Protein AF-A0A355EVH0-F1 (afdb_monomer_lite)

Radius of gyration: 19.98 Å; chains: 1; bounding box: 28×56×34 Å

Sequence (140 aa):
MRADLLALTPEAVAALANLGLVKRALKELEQGKGPEISEDANGVVTGAFPDGVTARLPPGVALRDAPCTCGAATVCRHRVALALAYPAWAGTGGEGAAEAEPVADTGAWSPGEVDDETLRQRLGRRMFERAAALRRTGVT

Foldseek 3Di:
DDPVLLPCDLVNLCVQDPNVLSVVLVVCVVVVQAFWWAADPQRWIWGQGPVRKIWIDGPPDRLQRTDIPVPDNGRHSNSSNSSNCVNVCVVVVRDTDDDDDDDPPPDPDDPVVCDPVNVPVVDDPVVSVVVVVCVVVVDD

Structure (mmCIF, N/CA/C/O backbone):
data_AF-A0A355EVH0-F1
#
_entry.id   AF-A0A355EVH0-F1
#
loop_
_atom_site.group_PDB
_atom_site.id
_atom_site.type_symbol
_atom_site.label_atom_id
_atom_site.label_alt_id
_atom_site.label_comp_id
_atom_site.label_asym_id
_atom_site.label_entity_id
_atom_site.label_seq_id
_atom_site.pdbx_PDB_ins_code
_atom_site.Cartn_x
_atom_site.Cartn_y
_atom_site.Cartn_z
_atom_site.occupancy
_atom_site.B_iso_or_equiv
_atom_site.auth_seq_id
_atom_site.auth_comp_id
_atom_site.auth_asym_id
_atom_site.auth_atom_id
_atom_site.pdbx_PDB_model_num
ATOM 1 N N . MET A 1 1 ? 12.728 -8.444 -3.523 1.00 81.88 1 MET A N 1
ATOM 2 C CA . MET A 1 1 ? 12.581 -7.154 -2.824 1.00 81.88 1 MET A CA 1
ATOM 3 C C . MET A 1 1 ? 12.475 -6.022 -3.844 1.00 81.88 1 MET A C 1
ATOM 5 O O . MET A 1 1 ? 13.349 -5.877 -4.695 1.00 81.88 1 MET A O 1
ATOM 9 N N . ARG A 1 2 ? 11.391 -5.242 -3.787 1.00 87.69 2 ARG A N 1
ATOM 10 C CA . ARG A 1 2 ? 10.940 -4.284 -4.802 1.00 87.69 2 ARG A CA 1
ATOM 11 C C . ARG A 1 2 ? 11.190 -2.839 -4.401 1.00 87.69 2 ARG A C 1
ATOM 13 O O . ARG A 1 2 ? 10.447 -2.270 -3.606 1.00 87.69 2 ARG A O 1
ATOM 20 N N . ALA A 1 3 ? 12.197 -2.228 -5.018 1.00 86.25 3 ALA A N 1
ATOM 21 C CA . ALA A 1 3 ? 12.606 -0.853 -4.735 1.00 86.25 3 ALA A CA 1
ATOM 22 C C . ALA A 1 3 ? 11.484 0.181 -4.925 1.00 86.25 3 ALA A C 1
ATOM 24 O O . ALA A 1 3 ? 11.398 1.139 -4.165 1.00 86.25 3 ALA A O 1
ATOM 25 N N . ASP A 1 4 ? 10.604 -0.013 -5.906 1.00 88.38 4 ASP A N 1
ATOM 26 C CA . ASP A 1 4 ? 9.513 0.925 -6.160 1.00 88.38 4 ASP A CA 1
ATOM 27 C C . ASP A 1 4 ? 8.434 0.880 -5.067 1.00 88.38 4 ASP A C 1
ATOM 29 O O . ASP A 1 4 ? 7.926 1.928 -4.686 1.00 88.38 4 ASP A O 1
ATOM 33 N N . LEU A 1 5 ? 8.147 -0.297 -4.497 1.00 86.56 5 LEU A N 1
ATOM 34 C CA . LEU A 1 5 ? 7.238 -0.427 -3.354 1.00 86.56 5 LEU A CA 1
ATOM 35 C C . LEU A 1 5 ? 7.876 0.084 -2.058 1.00 86.56 5 LEU A C 1
ATOM 37 O O . LEU A 1 5 ? 7.182 0.661 -1.230 1.00 86.56 5 LEU A O 1
ATOM 41 N N . LEU A 1 6 ? 9.196 -0.063 -1.901 1.00 89.00 6 LEU A N 1
ATOM 42 C CA . LEU A 1 6 ? 9.935 0.544 -0.786 1.00 89.00 6 LEU A CA 1
ATOM 43 C C . LEU A 1 6 ? 9.910 2.078 -0.827 1.00 89.00 6 LEU A C 1
ATOM 45 O O . LEU A 1 6 ? 9.959 2.719 0.218 1.00 89.00 6 LEU A O 1
ATOM 49 N N . ALA A 1 7 ? 9.823 2.669 -2.020 1.00 86.31 7 ALA A N 1
ATOM 50 C CA . ALA A 1 7 ? 9.741 4.115 -2.203 1.00 86.31 7 ALA A CA 1
ATOM 51 C C . ALA A 1 7 ? 8.326 4.688 -1.977 1.00 86.31 7 ALA A C 1
ATOM 53 O O . ALA A 1 7 ? 8.162 5.910 -1.943 1.00 86.31 7 ALA A O 1
ATOM 54 N N . LEU A 1 8 ? 7.296 3.843 -1.832 1.00 84.81 8 LEU A N 1
ATOM 55 C CA . LEU A 1 8 ? 5.919 4.285 -1.607 1.00 84.81 8 LEU A CA 1
ATOM 56 C C . LEU A 1 8 ? 5.703 4.702 -0.148 1.00 84.81 8 LEU A C 1
ATOM 58 O O . LEU A 1 8 ? 5.238 3.925 0.684 1.00 84.81 8 LEU A O 1
ATOM 62 N N . THR A 1 9 ? 5.992 5.968 0.148 1.00 86.31 9 THR A N 1
ATOM 63 C CA . THR A 1 9 ? 5.648 6.576 1.440 1.00 86.31 9 THR A CA 1
ATOM 64 C C . THR A 1 9 ? 4.128 6.756 1.586 1.00 86.31 9 THR A C 1
ATOM 66 O O . THR A 1 9 ? 3.410 6.810 0.578 1.00 86.31 9 THR A O 1
ATOM 69 N N . PRO A 1 10 ? 3.593 6.903 2.814 1.00 86.75 10 PRO A N 1
ATOM 70 C CA . PRO A 1 10 ? 2.175 7.199 3.028 1.00 86.75 10 PRO A CA 1
ATOM 71 C C . PRO A 1 10 ? 1.666 8.400 2.223 1.00 86.75 10 PRO A C 1
ATOM 73 O O . PRO A 1 10 ? 0.544 8.373 1.713 1.00 86.75 10 PRO A O 1
ATOM 76 N N . GLU A 1 11 ? 2.493 9.431 2.057 1.00 86.81 11 GLU A N 1
ATOM 77 C CA . GLU A 1 11 ? 2.188 10.631 1.276 1.00 86.81 11 GLU A CA 1
ATOM 78 C C . GLU A 1 11 ? 2.112 10.318 -0.222 1.00 86.81 11 GLU A C 1
ATOM 80 O O . GLU A 1 11 ? 1.169 10.744 -0.894 1.00 86.81 11 GLU A O 1
ATOM 85 N N . ALA A 1 12 ? 3.057 9.528 -0.743 1.00 87.06 12 ALA A N 1
ATOM 86 C CA . ALA A 1 12 ? 3.044 9.085 -2.136 1.00 87.06 12 ALA A CA 1
ATOM 87 C C . ALA A 1 12 ? 1.803 8.230 -2.435 1.00 87.06 12 ALA A C 1
ATOM 89 O O . ALA A 1 12 ? 1.118 8.439 -3.439 1.00 87.06 12 ALA A O 1
ATOM 90 N N . VAL A 1 13 ? 1.447 7.316 -1.528 1.00 87.88 13 VAL A N 1
ATOM 91 C CA . VAL A 1 13 ? 0.224 6.510 -1.652 1.00 87.88 13 VAL A CA 1
ATOM 92 C C . VAL A 1 13 ? -1.028 7.385 -1.543 1.00 87.88 13 VAL A C 1
ATOM 94 O O . VAL A 1 13 ? -1.990 7.167 -2.280 1.00 87.88 13 VAL A O 1
ATOM 97 N N . ALA A 1 14 ? -1.028 8.411 -0.685 1.00 88.44 14 ALA A N 1
ATOM 98 C CA . ALA A 1 14 ? -2.139 9.355 -0.571 1.00 88.44 14 ALA A CA 1
ATOM 99 C C . ALA A 1 14 ? -2.350 10.178 -1.850 1.00 88.44 14 ALA A C 1
ATOM 101 O O . ALA A 1 14 ? -3.497 10.487 -2.162 1.00 88.44 14 ALA A O 1
ATOM 102 N N . ALA A 1 15 ? -1.287 10.484 -2.601 1.00 87.69 15 ALA A N 1
ATOM 103 C CA . ALA A 1 15 ? -1.380 11.151 -3.902 1.00 87.69 15 ALA A CA 1
ATOM 104 C C . ALA A 1 15 ? -1.963 10.246 -5.006 1.00 87.69 15 ALA A C 1
ATOM 106 O O . ALA A 1 15 ? -2.605 10.735 -5.932 1.00 87.69 15 ALA A O 1
ATOM 107 N N . LEU A 1 16 ? -1.760 8.928 -4.904 1.00 83.94 16 LEU A N 1
ATOM 108 C CA . LEU A 1 16 ? -2.319 7.931 -5.829 1.00 83.94 16 LEU A CA 1
ATOM 109 C C . LEU A 1 16 ? -3.753 7.508 -5.470 1.00 83.94 16 LEU A C 1
ATOM 111 O O . LEU A 1 16 ? -4.464 6.936 -6.299 1.00 83.94 16 LEU A O 1
ATOM 115 N N . ALA A 1 17 ? -4.161 7.742 -4.225 1.00 86.75 17 ALA A N 1
ATOM 116 C CA . ALA A 1 17 ? -5.425 7.303 -3.653 1.00 86.75 17 ALA A CA 1
ATOM 117 C C . ALA A 1 17 ? -6.163 8.483 -2.997 1.00 86.75 17 ALA A C 1
ATOM 119 O O . ALA A 1 17 ? -6.100 9.616 -3.454 1.00 86.75 17 ALA A O 1
ATOM 120 N N . ASN A 1 18 ? -6.889 8.202 -1.912 1.00 87.69 18 ASN A N 1
ATOM 121 C CA . ASN A 1 18 ? -7.474 9.216 -1.044 1.00 87.69 18 ASN A CA 1
ATOM 122 C C . ASN A 1 18 ? -6.813 9.145 0.333 1.00 87.69 18 ASN A C 1
ATOM 124 O O . ASN A 1 18 ? -6.679 8.056 0.896 1.00 87.69 18 ASN A O 1
ATOM 128 N N . LEU A 1 19 ? -6.508 10.297 0.938 1.00 90.69 19 LEU A N 1
ATOM 129 C CA . LEU A 1 19 ? -5.913 10.373 2.282 1.00 90.69 19 LEU A CA 1
ATOM 130 C C . LEU A 1 19 ? -6.723 9.596 3.337 1.00 90.69 19 LEU A C 1
ATOM 132 O O . LEU A 1 19 ? -6.164 8.976 4.239 1.00 90.69 19 LEU A O 1
ATOM 136 N N . GLY A 1 20 ? -8.053 9.586 3.208 1.00 93.62 20 GLY A N 1
ATOM 137 C CA . GLY A 1 20 ? -8.932 8.813 4.087 1.00 93.62 20 GLY A CA 1
ATOM 138 C C . GLY A 1 20 ? -8.725 7.295 3.997 1.00 93.62 20 GLY A C 1
ATOM 139 O O . GLY A 1 20 ? -8.867 6.613 5.009 1.00 93.62 20 GLY A O 1
ATOM 140 N N . LEU A 1 21 ? -8.363 6.763 2.822 1.00 92.00 21 LEU A N 1
ATOM 141 C CA . LEU A 1 21 ? -8.035 5.341 2.655 1.00 92.00 21 LEU A CA 1
ATOM 142 C C . LEU A 1 21 ? -6.708 5.006 3.330 1.00 92.00 21 LEU A C 1
ATOM 144 O O . LEU A 1 21 ? -6.642 4.011 4.042 1.00 92.00 21 LEU A O 1
ATOM 148 N N . VAL A 1 22 ? -5.697 5.860 3.162 1.00 93.56 22 VAL A N 1
ATOM 149 C CA . VAL A 1 22 ? -4.375 5.685 3.785 1.00 93.56 22 VAL A CA 1
ATOM 150 C C . VAL A 1 22 ? -4.496 5.645 5.304 1.00 93.56 22 VAL A C 1
ATOM 152 O O . VAL A 1 22 ? -4.058 4.685 5.926 1.00 93.56 22 VAL A O 1
ATOM 155 N N . LYS A 1 23 ? -5.187 6.620 5.908 1.00 93.81 23 LYS A N 1
ATOM 156 C CA . LYS A 1 23 ? -5.387 6.661 7.367 1.00 93.81 23 LYS A CA 1
ATOM 157 C C . LYS A 1 23 ? -6.120 5.431 7.907 1.00 93.81 23 LYS A C 1
ATOM 159 O O . LYS A 1 23 ? -5.786 4.938 8.978 1.00 93.81 23 LYS A O 1
ATOM 164 N N . ARG A 1 24 ? -7.130 4.937 7.182 1.00 92.69 24 ARG A N 1
ATOM 165 C CA . ARG A 1 24 ? -7.854 3.718 7.579 1.00 92.69 24 ARG A CA 1
ATOM 166 C C . ARG A 1 24 ? -6.977 2.475 7.453 1.00 92.69 24 ARG A C 1
ATOM 168 O O . ARG A 1 24 ? -6.992 1.664 8.367 1.00 92.69 24 ARG A O 1
ATOM 175 N N . ALA A 1 25 ? -6.217 2.357 6.366 1.00 93.62 25 ALA A N 1
ATOM 176 C CA . ALA A 1 25 ? -5.299 1.246 6.151 1.00 93.62 25 ALA A CA 1
ATOM 177 C C . ALA A 1 25 ? -4.213 1.199 7.235 1.00 93.62 25 ALA A C 1
ATOM 179 O O . ALA A 1 25 ? -4.036 0.155 7.847 1.00 93.62 25 ALA A O 1
ATOM 180 N N . LEU A 1 26 ? -3.565 2.328 7.544 1.00 92.62 26 LEU A N 1
ATOM 181 C CA . LEU A 1 26 ? -2.581 2.417 8.632 1.00 92.62 26 LEU A CA 1
ATOM 182 C C . LEU A 1 26 ? -3.181 1.980 9.972 1.00 92.62 26 LEU A C 1
ATOM 184 O O . LEU A 1 26 ? -2.622 1.119 10.639 1.00 92.62 26 LEU A O 1
ATOM 188 N N . LYS A 1 27 ? -4.379 2.472 10.307 1.00 93.81 27 LYS A N 1
ATOM 189 C CA . LYS A 1 27 ? -5.075 2.073 11.535 1.00 93.81 27 LYS A CA 1
ATOM 190 C C . LYS A 1 27 ? -5.396 0.575 11.588 1.00 93.81 27 LYS A C 1
ATOM 192 O O . LYS A 1 27 ? -5.376 -0.018 12.660 1.00 93.81 27 LYS A O 1
ATOM 197 N N . GLU A 1 28 ? -5.744 -0.046 10.462 1.00 91.62 28 GLU A N 1
ATOM 198 C CA . GLU A 1 28 ? -5.968 -1.497 10.398 1.00 91.62 28 GLU A CA 1
ATOM 199 C C . GLU A 1 28 ? -4.650 -2.276 10.573 1.00 91.62 28 GLU A C 1
ATOM 201 O O . GLU A 1 28 ? -4.637 -3.277 11.291 1.00 91.62 28 GLU A O 1
ATOM 206 N N . LEU A 1 29 ? -3.542 -1.792 9.997 1.00 92.12 29 LEU A N 1
ATOM 207 C CA . LEU A 1 29 ? -2.205 -2.373 10.181 1.00 92.12 29 LEU A CA 1
ATOM 208 C C . LEU A 1 29 ? -1.757 -2.309 11.648 1.00 92.12 29 LEU A C 1
ATOM 210 O O . LEU A 1 29 ? -1.354 -3.326 12.204 1.00 92.12 29 LEU A O 1
ATOM 214 N N . GLU A 1 30 ? -1.919 -1.155 12.299 1.00 91.50 30 GLU A N 1
ATOM 215 C CA . GLU A 1 30 ? -1.630 -0.953 13.730 1.00 91.50 30 GLU A CA 1
ATOM 216 C C . GLU A 1 30 ? -2.466 -1.872 14.636 1.00 91.50 30 GLU A C 1
ATOM 218 O O . GLU A 1 30 ? -2.034 -2.262 15.716 1.00 91.50 30 GLU A O 1
ATOM 223 N N . GLN A 1 31 ? -3.669 -2.247 14.195 1.00 91.88 31 GLN A N 1
ATOM 224 C CA . GLN A 1 31 ? -4.551 -3.183 14.900 1.00 91.88 31 GLN A CA 1
ATOM 225 C C . GLN A 1 31 ? -4.219 -4.659 14.636 1.00 91.88 31 GLN A C 1
ATOM 227 O O . GLN A 1 31 ? -4.987 -5.528 15.052 1.00 91.88 31 GLN A O 1
ATOM 232 N N . GLY A 1 32 ? -3.144 -4.957 13.903 1.00 89.19 32 GLY A N 1
ATOM 233 C CA . GLY A 1 32 ? -2.783 -6.324 13.524 1.00 89.19 32 GLY A CA 1
ATOM 234 C C . GLY A 1 32 ? -3.734 -6.951 12.499 1.00 89.19 32 GLY A C 1
ATOM 235 O O . GLY A 1 32 ? -3.756 -8.167 12.347 1.00 89.19 32 GLY A O 1
ATOM 236 N N . LYS A 1 33 ? -4.529 -6.146 11.781 1.00 91.50 33 LYS A N 1
ATOM 237 C CA . LYS A 1 33 ? -5.431 -6.607 10.704 1.00 91.50 33 LYS A CA 1
ATOM 238 C C . LYS A 1 33 ? -4.781 -6.494 9.323 1.00 91.50 33 LYS A C 1
ATOM 240 O O . LYS A 1 33 ? -5.473 -6.363 8.312 1.00 91.50 33 LYS A O 1
ATOM 245 N N . GLY A 1 34 ? -3.452 -6.474 9.294 1.00 91.44 34 GLY A N 1
ATOM 246 C CA . GLY A 1 34 ? -2.676 -6.381 8.069 1.00 91.44 34 GLY A CA 1
ATOM 247 C C . GLY A 1 34 ? -2.690 -7.661 7.242 1.00 91.44 34 GLY A C 1
ATOM 248 O O . GLY A 1 34 ? -3.155 -8.701 7.711 1.00 91.44 34 GLY A O 1
ATOM 249 N N . PRO A 1 35 ? -2.210 -7.579 5.993 1.00 96.06 35 PRO A N 1
ATOM 250 C CA . PRO A 1 35 ? -2.075 -8.750 5.152 1.00 96.06 35 PRO A CA 1
ATOM 251 C C . PRO A 1 35 ? -0.902 -9.624 5.599 1.00 96.06 35 PRO A C 1
ATOM 253 O O . PRO A 1 35 ? 0.140 -9.119 6.013 1.00 96.06 35 PRO A O 1
ATOM 256 N N . GLU A 1 36 ? -1.037 -10.927 5.399 1.00 95.50 36 GLU A N 1
ATOM 257 C CA . GLU A 1 36 ? 0.106 -11.824 5.276 1.00 95.50 36 GLU A CA 1
ATOM 258 C C . GLU A 1 36 ? 0.732 -11.617 3.891 1.00 95.50 36 GLU A C 1
ATOM 260 O O . GLU A 1 36 ? 0.042 -11.731 2.872 1.00 95.50 36 GLU A O 1
ATOM 265 N N . ILE A 1 37 ? 2.013 -11.242 3.856 1.00 95.56 37 ILE A N 1
ATOM 266 C CA . ILE A 1 37 ? 2.703 -10.823 2.632 1.00 95.56 37 ILE A CA 1
ATOM 267 C C . ILE A 1 37 ? 3.635 -11.927 2.139 1.00 95.56 37 ILE A C 1
ATOM 269 O O . ILE A 1 37 ? 4.387 -12.516 2.913 1.00 95.56 37 ILE A O 1
ATOM 273 N N . SER A 1 38 ? 3.611 -12.160 0.829 1.00 94.69 38 SER A N 1
ATOM 274 C CA . SER A 1 38 ? 4.593 -12.970 0.112 1.00 94.69 38 SER A CA 1
ATOM 275 C C . SER A 1 38 ? 5.009 -12.292 -1.192 1.00 94.69 38 SER A C 1
ATOM 277 O O . SER A 1 38 ? 4.220 -11.589 -1.828 1.00 94.69 38 SER A O 1
ATOM 279 N N . GLU A 1 39 ? 6.259 -12.495 -1.602 1.00 94.19 39 GLU A N 1
ATOM 280 C CA . GLU A 1 39 ? 6.796 -12.020 -2.879 1.00 94.19 39 GLU A CA 1
ATOM 281 C C . GLU A 1 39 ? 7.248 -13.224 -3.709 1.00 94.19 39 GLU A C 1
ATOM 283 O O . GLU A 1 39 ? 7.983 -14.080 -3.215 1.00 94.19 39 GLU A O 1
ATOM 288 N N . ASP A 1 40 ? 6.791 -13.311 -4.959 1.00 91.69 40 ASP A N 1
ATOM 289 C CA . ASP A 1 40 ? 7.204 -14.382 -5.869 1.00 91.69 40 ASP A CA 1
ATOM 290 C C . ASP A 1 40 ? 8.506 -14.052 -6.630 1.00 91.69 40 ASP A C 1
ATOM 292 O O . ASP A 1 40 ? 9.010 -12.928 -6.610 1.00 91.69 40 ASP A O 1
ATOM 296 N N . ALA A 1 41 ? 9.046 -15.036 -7.357 1.00 88.94 41 ALA A N 1
ATOM 297 C CA . ALA A 1 41 ? 10.265 -14.871 -8.157 1.00 88.94 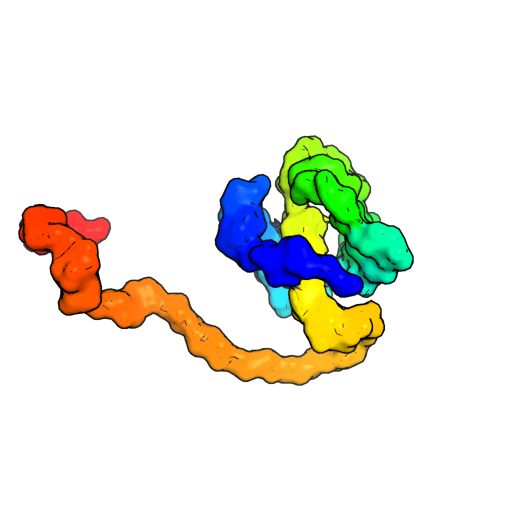41 ALA A CA 1
ATOM 298 C C . ALA A 1 41 ? 10.127 -13.858 -9.314 1.00 88.94 41 ALA A C 1
ATOM 300 O O . ALA A 1 41 ? 11.134 -13.401 -9.852 1.00 88.94 41 ALA A O 1
ATOM 301 N N . ASN A 1 42 ? 8.898 -13.499 -9.694 1.00 89.06 42 ASN A N 1
ATOM 302 C CA . ASN A 1 42 ? 8.609 -12.486 -10.708 1.00 89.06 42 ASN A CA 1
ATOM 303 C C . ASN A 1 42 ? 8.421 -11.086 -10.089 1.00 89.06 42 ASN A C 1
ATOM 305 O O . ASN A 1 42 ? 8.123 -10.135 -10.813 1.00 89.06 42 ASN A O 1
ATOM 309 N N . GLY A 1 43 ? 8.569 -10.941 -8.766 1.00 89.62 43 GLY A N 1
ATOM 310 C CA . GLY A 1 43 ? 8.351 -9.691 -8.040 1.00 89.62 43 GLY A CA 1
ATOM 311 C C . GLY A 1 43 ? 6.873 -9.343 -7.834 1.00 89.62 43 GLY A C 1
ATOM 312 O O . GLY A 1 43 ? 6.533 -8.189 -7.568 1.00 89.62 43 GLY A O 1
ATOM 313 N N . VAL A 1 44 ? 5.948 -10.290 -7.972 1.00 95.31 44 VAL A N 1
ATOM 314 C CA . VAL A 1 44 ? 4.548 -10.056 -7.608 1.00 95.31 44 VAL A CA 1
ATOM 315 C C . VAL A 1 44 ? 4.421 -10.151 -6.096 1.00 95.31 44 VAL A C 1
ATOM 317 O O . VAL A 1 44 ? 4.600 -11.215 -5.506 1.00 95.31 44 VAL A O 1
ATOM 320 N N . VAL A 1 45 ? 4.064 -9.032 -5.473 1.00 96.69 45 VAL A N 1
ATOM 321 C CA . VAL A 1 45 ? 3.780 -8.984 -4.038 1.00 96.69 45 VAL A CA 1
ATOM 322 C C . VAL A 1 45 ? 2.309 -9.299 -3.822 1.00 96.69 45 VAL A C 1
ATOM 324 O O . VAL A 1 45 ? 1.439 -8.616 -4.365 1.00 96.69 45 VAL A O 1
ATOM 327 N N . THR A 1 46 ? 2.023 -10.327 -3.035 1.00 97.50 46 THR A N 1
ATOM 328 C CA . THR A 1 46 ? 0.669 -10.765 -2.700 1.00 97.50 46 THR A CA 1
ATOM 329 C C . THR A 1 46 ? 0.412 -10.548 -1.217 1.00 97.50 46 THR A C 1
ATOM 331 O O . THR A 1 46 ? 1.243 -10.899 -0.390 1.00 97.50 46 THR A O 1
ATOM 334 N N . GLY A 1 47 ? -0.745 -9.974 -0.894 1.00 97.56 47 GLY A N 1
ATOM 335 C CA . GLY A 1 47 ? -1.223 -9.793 0.473 1.00 97.56 47 GLY A CA 1
ATOM 336 C C . GLY A 1 47 ? -2.540 -10.521 0.690 1.00 97.56 47 GLY A C 1
ATOM 337 O O . GLY A 1 47 ? -3.530 -10.178 0.031 1.00 97.56 47 GLY A O 1
ATOM 338 N N . ALA A 1 48 ? -2.560 -11.495 1.599 1.00 97.38 48 ALA A N 1
ATOM 339 C CA . ALA A 1 48 ? -3.767 -12.195 2.034 1.00 97.38 48 ALA A CA 1
ATOM 340 C C . ALA A 1 48 ? -4.307 -11.561 3.324 1.00 97.38 48 ALA A C 1
ATOM 342 O O . ALA A 1 48 ? -3.607 -11.500 4.329 1.00 97.38 48 ALA A O 1
ATOM 343 N N . PHE A 1 49 ? -5.539 -11.056 3.291 1.00 96.12 49 PHE A N 1
ATOM 344 C CA . PHE A 1 49 ? -6.148 -10.339 4.410 1.00 96.12 49 PHE A CA 1
ATOM 345 C C . PHE A 1 49 ? -7.048 -11.251 5.260 1.00 96.12 49 PHE A C 1
ATOM 347 O O . PHE A 1 49 ? -7.655 -12.182 4.723 1.00 96.12 49 PHE A O 1
ATOM 354 N N . PRO A 1 50 ? -7.240 -10.941 6.559 1.00 92.12 50 PRO A N 1
ATOM 355 C CA . PRO A 1 50 ? -8.129 -11.705 7.441 1.00 92.12 50 PRO A CA 1
ATOM 356 C C . PRO A 1 50 ? -9.600 -11.743 6.997 1.00 92.12 50 PRO A C 1
ATOM 358 O O . PRO A 1 50 ? -10.347 -12.624 7.411 1.00 92.12 50 PRO A O 1
ATOM 361 N N . ASP A 1 51 ? -10.033 -10.794 6.160 1.00 92.12 51 ASP A N 1
ATOM 362 C CA . ASP A 1 51 ? -11.383 -10.754 5.581 1.00 92.12 51 ASP A CA 1
ATOM 363 C C . ASP A 1 51 ? -11.539 -11.642 4.328 1.00 92.12 51 ASP A C 1
ATOM 365 O O . ASP A 1 51 ? -12.581 -11.608 3.673 1.00 92.12 51 ASP A O 1
ATOM 369 N N . GLY A 1 52 ? -10.519 -12.442 3.992 1.00 94.50 52 GLY A N 1
ATOM 370 C CA . GLY A 1 52 ? -10.501 -13.336 2.832 1.00 94.50 52 GLY A CA 1
ATOM 371 C C . GLY A 1 52 ? -10.173 -12.637 1.510 1.00 94.50 52 GLY A C 1
ATOM 372 O O . GLY A 1 52 ? -10.167 -13.279 0.457 1.00 94.50 52 GLY A O 1
ATOM 373 N N . VAL A 1 53 ? -9.893 -11.330 1.528 1.00 97.31 53 VAL A N 1
ATOM 374 C CA . VAL A 1 53 ? -9.479 -10.597 0.330 1.00 97.31 53 VAL A CA 1
ATOM 375 C C . VAL A 1 53 ? -8.004 -10.848 0.036 1.00 97.31 53 VAL A C 1
ATOM 377 O O . VAL A 1 53 ? -7.164 -10.918 0.928 1.00 97.31 53 VAL A O 1
ATOM 380 N N . THR A 1 54 ? -7.666 -10.942 -1.246 1.00 97.75 54 THR A N 1
ATOM 381 C CA . THR A 1 54 ? -6.286 -11.003 -1.721 1.00 97.75 54 THR A CA 1
ATOM 382 C C . THR A 1 54 ? -6.020 -9.826 -2.644 1.00 97.75 54 THR A C 1
ATOM 384 O O . THR A 1 54 ? -6.722 -9.641 -3.643 1.00 97.75 54 THR A O 1
ATOM 387 N N . ALA A 1 55 ? -4.993 -9.041 -2.325 1.00 97.69 55 ALA A N 1
ATOM 388 C CA . ALA A 1 55 ? -4.465 -7.997 -3.198 1.00 97.69 55 ALA A CA 1
ATOM 389 C C . ALA A 1 55 ? -3.129 -8.448 -3.795 1.00 97.69 55 ALA A C 1
ATOM 391 O O . ALA A 1 55 ? -2.356 -9.142 -3.136 1.00 97.69 55 ALA A O 1
ATOM 392 N N . ARG A 1 56 ? -2.859 -8.060 -5.043 1.00 97.62 56 ARG A N 1
ATOM 393 C CA . ARG A 1 56 ? -1.594 -8.348 -5.728 1.00 97.62 56 ARG A CA 1
ATOM 394 C C . ARG A 1 56 ? -1.033 -7.073 -6.330 1.00 97.62 56 ARG A C 1
ATOM 396 O O . ARG A 1 56 ? -1.774 -6.350 -6.989 1.00 97.62 56 ARG A O 1
ATOM 403 N N . LEU A 1 57 ? 0.262 -6.836 -6.155 1.00 96.88 57 LEU A N 1
ATOM 404 C CA . LEU A 1 57 ? 1.011 -5.725 -6.742 1.00 96.88 57 LEU A CA 1
ATOM 405 C C . LEU A 1 57 ? 2.06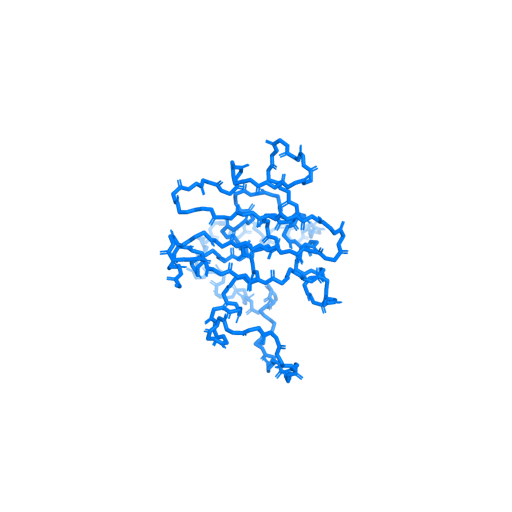8 -6.283 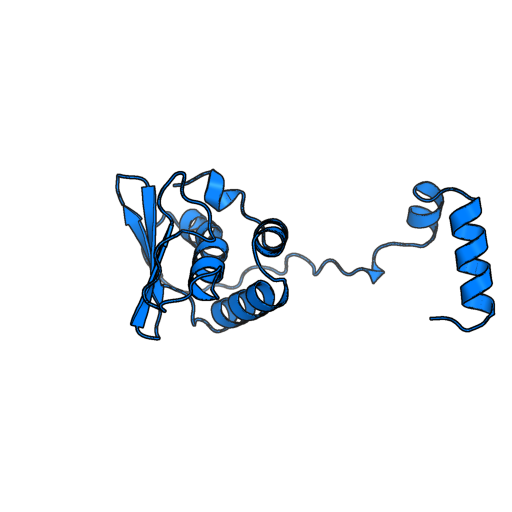-7.711 1.00 96.88 57 LEU A C 1
ATOM 407 O O . LEU A 1 57 ? 3.210 -6.524 -7.307 1.00 96.88 57 LEU A O 1
ATOM 411 N N . PRO A 1 58 ? 1.711 -6.526 -8.986 1.00 95.44 58 PRO A N 1
ATOM 412 C CA . PRO A 1 58 ? 2.677 -6.925 -10.003 1.00 95.44 58 PRO A CA 1
ATOM 413 C C . PRO A 1 58 ? 3.665 -5.791 -10.325 1.00 95.44 58 PRO A C 1
ATOM 415 O O . PRO A 1 58 ? 3.362 -4.614 -10.092 1.00 95.44 58 PRO A O 1
ATOM 418 N N . PRO A 1 59 ? 4.847 -6.105 -10.875 1.00 93.50 59 PRO A N 1
ATOM 419 C CA . PRO A 1 59 ? 5.763 -5.088 -11.372 1.00 93.50 59 PRO A CA 1
ATOM 420 C C . PRO A 1 59 ? 5.165 -4.306 -12.545 1.00 93.50 59 PRO A C 1
ATOM 422 O O . PRO A 1 59 ? 4.481 -4.866 -13.397 1.00 93.50 59 PRO A O 1
ATOM 425 N N . GLY A 1 60 ? 5.410 -2.993 -12.574 1.00 90.38 60 GLY A N 1
ATOM 426 C CA . GLY A 1 60 ? 4.966 -2.105 -13.658 1.00 90.38 60 GLY A CA 1
ATOM 427 C C . GLY A 1 60 ? 3.458 -1.825 -13.718 1.00 90.38 60 GLY A C 1
ATOM 428 O O . GLY A 1 60 ? 3.017 -1.101 -14.607 1.00 90.38 60 GLY A O 1
ATOM 429 N N . VAL A 1 61 ? 2.662 -2.358 -12.787 1.00 92.69 61 VAL A N 1
ATOM 430 C CA . VAL A 1 61 ? 1.214 -2.117 -12.721 1.00 92.69 61 VAL A CA 1
ATOM 431 C C . VAL A 1 61 ? 0.923 -1.013 -11.708 1.00 92.69 61 VAL A C 1
ATOM 433 O O . VAL A 1 61 ? 1.358 -1.080 -10.559 1.00 92.69 61 VAL A O 1
ATOM 436 N N . ALA A 1 62 ? 0.168 0.005 -12.126 1.00 91.25 62 ALA A N 1
ATOM 437 C CA . ALA A 1 62 ? -0.236 1.091 -11.242 1.00 91.25 62 ALA A CA 1
ATOM 438 C C . ALA A 1 62 ? -1.111 0.573 -10.088 1.00 91.25 62 ALA A C 1
ATOM 440 O O . ALA A 1 62 ? -1.923 -0.337 -10.260 1.00 91.25 62 ALA A O 1
ATOM 441 N N . LEU A 1 63 ? -1.024 1.216 -8.919 1.00 91.81 63 LEU A N 1
ATOM 442 C CA . LEU A 1 63 ? -1.780 0.820 -7.723 1.00 91.81 63 LEU A CA 1
ATOM 443 C C . LEU A 1 63 ? -3.301 0.761 -7.958 1.00 91.81 63 LEU A C 1
ATOM 445 O O . LEU A 1 63 ? -4.009 -0.023 -7.330 1.00 91.81 63 LEU A O 1
ATOM 449 N N . ARG A 1 64 ? -3.820 1.583 -8.874 1.00 92.56 64 ARG A N 1
ATOM 450 C CA . ARG A 1 64 ? -5.230 1.566 -9.280 1.00 92.56 64 ARG A CA 1
ATOM 451 C C . ARG A 1 64 ? -5.622 0.279 -10.004 1.00 92.56 64 ARG A C 1
ATOM 453 O O . ARG A 1 64 ? -6.722 -0.207 -9.760 1.00 92.56 64 ARG A O 1
ATOM 460 N N . ASP A 1 65 ? -4.751 -0.245 -10.854 1.00 93.62 65 ASP A N 1
ATOM 461 C CA . ASP A 1 65 ? -5.052 -1.344 -11.780 1.00 93.62 65 ASP A CA 1
ATOM 462 C C . ASP A 1 65 ? -4.571 -2.703 -11.249 1.00 93.62 65 ASP A C 1
ATOM 464 O O . ASP A 1 65 ? -4.883 -3.756 -11.801 1.00 93.62 65 ASP A O 1
ATOM 468 N N . ALA A 1 66 ? -3.842 -2.685 -10.132 1.00 95.12 66 ALA A N 1
ATOM 469 C CA . ALA A 1 66 ? -3.417 -3.863 -9.396 1.00 95.12 66 ALA A CA 1
ATOM 470 C C . ALA A 1 66 ? -4.604 -4.807 -9.072 1.00 95.12 66 ALA A C 1
ATOM 472 O O . ALA A 1 66 ? -5.636 -4.358 -8.565 1.00 95.12 66 ALA A O 1
ATOM 473 N N . PRO A 1 67 ? -4.502 -6.126 -9.309 1.00 96.56 67 PRO A N 1
ATOM 474 C CA . PRO A 1 67 ? -5.585 -7.057 -9.003 1.00 96.56 67 PRO A CA 1
ATOM 475 C C . PRO A 1 67 ? -5.955 -7.068 -7.514 1.00 96.56 67 PRO A C 1
ATOM 477 O O . PRO A 1 67 ? -5.093 -7.066 -6.635 1.00 96.56 67 PRO A O 1
ATOM 480 N N . CYS A 1 68 ? -7.255 -7.100 -7.217 1.00 97.50 68 CYS A N 1
ATOM 481 C CA . CYS A 1 68 ? -7.753 -7.300 -5.857 1.00 97.50 68 CYS A CA 1
ATOM 482 C C . CYS A 1 68 ? -9.115 -7.996 -5.884 1.00 97.50 68 CYS A C 1
ATOM 484 O O . CYS A 1 68 ? -10.001 -7.580 -6.632 1.00 97.50 68 CYS A O 1
ATOM 486 N N . THR A 1 69 ? -9.300 -9.024 -5.055 1.00 97.75 69 THR A N 1
ATOM 487 C CA . THR A 1 69 ? -10.538 -9.824 -5.045 1.00 97.75 69 THR A CA 1
ATOM 488 C C . THR A 1 69 ? -11.737 -9.106 -4.418 1.00 97.75 69 THR A C 1
ATOM 490 O O . THR A 1 69 ? -12.858 -9.578 -4.558 1.00 97.75 69 THR A O 1
ATOM 493 N N . CYS A 1 70 ? -11.552 -7.926 -3.807 1.00 96.12 70 CYS A N 1
ATOM 494 C CA . CYS A 1 70 ? -12.662 -7.108 -3.292 1.00 96.12 70 CYS A CA 1
ATOM 495 C C . CYS A 1 70 ? -13.565 -6.492 -4.382 1.00 96.12 70 CYS A C 1
ATOM 497 O O . CYS A 1 70 ? -14.584 -5.889 -4.054 1.00 96.12 70 CYS A O 1
ATOM 499 N N . GLY A 1 71 ? -13.184 -6.581 -5.663 1.00 91.12 71 GLY A N 1
ATOM 500 C CA . GLY A 1 71 ? -13.989 -6.087 -6.788 1.00 91.12 71 GLY A CA 1
ATOM 501 C C . GLY A 1 71 ? -13.975 -4.566 -6.994 1.00 91.12 71 GLY A C 1
ATOM 502 O O . GLY A 1 71 ? -14.724 -4.054 -7.822 1.00 91.12 71 GLY A O 1
ATOM 503 N N . ALA A 1 72 ? -13.134 -3.819 -6.273 1.00 92.38 72 ALA A N 1
ATOM 504 C CA . ALA A 1 72 ? -13.049 -2.369 -6.430 1.00 92.38 72 ALA A CA 1
ATOM 505 C C . ALA A 1 72 ? -12.493 -1.959 -7.809 1.00 92.38 72 ALA A C 1
ATOM 507 O O . ALA A 1 72 ? -11.382 -2.342 -8.192 1.00 92.38 72 ALA A O 1
ATOM 508 N N . ALA A 1 73 ? -13.248 -1.110 -8.515 1.00 90.12 73 ALA A N 1
ATOM 509 C CA . ALA A 1 73 ? -12.869 -0.539 -9.813 1.00 90.12 73 ALA A CA 1
ATOM 510 C C . ALA A 1 73 ? -11.781 0.553 -9.718 1.00 90.12 73 ALA A C 1
ATOM 512 O O . ALA A 1 73 ? -11.159 0.922 -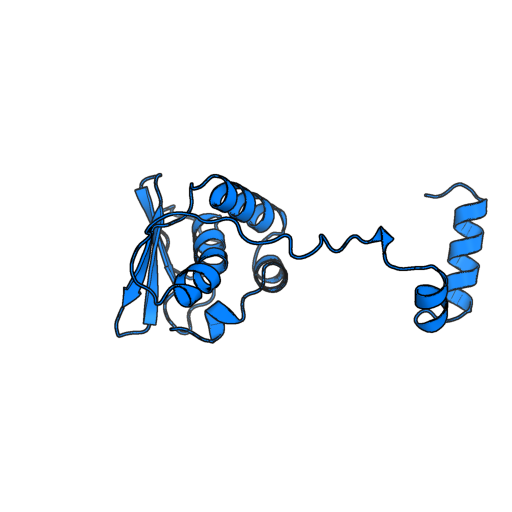10.713 1.00 90.12 73 ALA A O 1
ATOM 513 N N . THR A 1 74 ? -11.559 1.093 -8.521 1.00 91.88 74 THR A N 1
ATOM 514 C CA . THR A 1 74 ? -10.537 2.101 -8.209 1.00 91.88 74 THR A CA 1
ATOM 515 C C . THR A 1 74 ? -9.655 1.605 -7.065 1.00 91.88 74 THR A C 1
ATOM 517 O O . THR A 1 74 ? -9.840 0.489 -6.578 1.00 91.88 74 THR A O 1
ATOM 520 N N . VAL A 1 75 ? -8.682 2.415 -6.633 1.00 94.69 75 VAL A N 1
ATOM 521 C CA . VAL A 1 75 ? -7.827 2.082 -5.486 1.00 94.69 75 VAL A CA 1
ATOM 522 C C . VAL A 1 75 ? -8.684 1.760 -4.255 1.00 94.69 75 VAL A C 1
ATOM 524 O O . VAL A 1 75 ? -9.528 2.556 -3.845 1.00 94.69 75 VAL A O 1
ATOM 527 N N . CYS A 1 76 ? -8.444 0.597 -3.651 1.00 95.62 76 CYS A N 1
ATOM 528 C CA . CYS A 1 76 ? -9.135 0.139 -2.450 1.00 95.62 76 CYS A CA 1
ATOM 529 C C . CYS A 1 76 ? -8.210 0.109 -1.231 1.00 95.62 76 CYS A C 1
ATOM 531 O O . CYS A 1 76 ? -6.987 0.208 -1.351 1.00 95.62 76 CYS A O 1
ATOM 533 N N . ARG A 1 77 ? -8.804 -0.095 -0.048 1.00 94.94 77 ARG A N 1
ATOM 534 C CA . ARG A 1 77 ? -8.051 -0.207 1.208 1.00 94.94 77 ARG A CA 1
ATOM 535 C C . ARG A 1 77 ? -7.017 -1.335 1.181 1.00 94.94 77 ARG A C 1
ATOM 537 O O . ARG A 1 77 ? -5.940 -1.151 1.717 1.00 94.94 77 ARG A O 1
ATOM 544 N N . HIS A 1 78 ? -7.310 -2.461 0.524 1.00 97.38 78 HIS A N 1
ATOM 545 C CA . HIS A 1 78 ? -6.434 -3.638 0.517 1.00 97.38 78 HIS A CA 1
ATOM 546 C C . HIS A 1 78 ? -5.160 -3.400 -0.294 1.00 97.38 78 HIS A C 1
ATOM 548 O O . HIS A 1 78 ? -4.071 -3.734 0.153 1.00 97.38 78 HIS A O 1
ATOM 554 N N . ARG A 1 79 ? -5.274 -2.757 -1.464 1.00 96.69 79 ARG A N 1
ATOM 555 C CA . ARG A 1 79 ? -4.103 -2.385 -2.277 1.00 96.69 79 ARG A CA 1
ATOM 556 C C . ARG A 1 79 ? -3.222 -1.379 -1.537 1.00 96.69 79 ARG A C 1
ATOM 558 O O . ARG A 1 79 ? -2.007 -1.528 -1.520 1.00 96.69 79 ARG A O 1
ATOM 565 N N . VAL A 1 80 ? -3.849 -0.392 -0.891 1.00 96.56 80 VAL A N 1
ATOM 566 C CA . VAL A 1 80 ? -3.164 0.615 -0.065 1.00 96.56 80 VAL A CA 1
ATOM 567 C C . VAL A 1 80 ? -2.465 -0.038 1.127 1.00 96.56 80 VAL A C 1
ATOM 569 O O . VAL A 1 80 ? -1.279 0.188 1.321 1.00 96.56 80 VAL A O 1
ATOM 572 N N . ALA A 1 81 ? -3.162 -0.877 1.893 1.00 96.44 81 ALA A N 1
ATOM 573 C CA . ALA A 1 81 ? -2.599 -1.564 3.051 1.00 96.44 81 ALA A CA 1
ATOM 574 C C . ALA A 1 81 ? -1.418 -2.464 2.666 1.00 96.44 81 ALA A C 1
ATOM 576 O O . ALA A 1 81 ? -0.398 -2.433 3.343 1.00 96.44 81 ALA A O 1
ATOM 577 N N . LEU A 1 82 ? -1.520 -3.202 1.556 1.00 97.00 82 LEU A N 1
ATOM 578 C CA . LEU A 1 82 ? -0.421 -4.028 1.054 1.00 97.00 82 LEU A CA 1
ATOM 579 C C . LEU A 1 82 ? 0.802 -3.185 0.671 1.00 97.00 82 LEU A C 1
ATOM 581 O O . LEU A 1 82 ? 1.917 -3.527 1.049 1.00 97.00 82 LEU A O 1
ATOM 585 N N . ALA A 1 83 ? 0.597 -2.065 -0.029 1.00 95.56 83 ALA A N 1
ATOM 586 C CA . ALA A 1 83 ? 1.687 -1.162 -0.390 1.00 95.56 83 ALA A CA 1
ATOM 587 C C . ALA A 1 83 ? 2.375 -0.557 0.848 1.00 95.56 83 ALA A C 1
ATOM 589 O O . ALA A 1 83 ? 3.596 -0.475 0.879 1.00 95.56 83 ALA A O 1
ATOM 590 N N . LEU A 1 84 ? 1.607 -0.179 1.876 1.00 95.19 84 LEU A N 1
ATOM 591 C CA . LEU A 1 84 ? 2.136 0.427 3.107 1.00 95.19 84 LEU A CA 1
ATOM 592 C C . LEU A 1 84 ? 2.803 -0.583 4.048 1.00 95.19 84 LEU A C 1
ATOM 594 O O . LEU A 1 84 ? 3.720 -0.221 4.777 1.00 95.19 84 LEU A O 1
ATOM 598 N N . ALA A 1 85 ? 2.347 -1.835 4.051 1.00 95.31 85 ALA A N 1
ATOM 599 C CA . ALA A 1 85 ? 2.917 -2.893 4.882 1.00 95.31 85 ALA A CA 1
ATOM 600 C C . ALA A 1 85 ? 4.196 -3.496 4.278 1.00 95.31 85 ALA A C 1
ATOM 602 O O . ALA A 1 85 ? 5.023 -4.052 5.003 1.00 95.31 85 ALA A O 1
ATOM 603 N N . TYR A 1 86 ? 4.379 -3.365 2.960 1.00 95.06 86 TYR A N 1
ATOM 604 C CA . TYR A 1 86 ? 5.503 -3.959 2.246 1.00 95.06 86 TYR A CA 1
ATOM 605 C C . TYR A 1 86 ? 6.889 -3.530 2.765 1.00 95.06 86 TYR A C 1
ATOM 607 O O . TYR A 1 86 ? 7.714 -4.419 2.964 1.00 95.06 86 TYR A O 1
ATOM 615 N N . PRO A 1 87 ? 7.187 -2.241 3.038 1.00 92.38 87 PRO A N 1
ATOM 616 C CA . PRO A 1 87 ? 8.511 -1.844 3.520 1.00 92.38 87 PRO A CA 1
ATOM 617 C C . PRO A 1 87 ? 8.891 -2.472 4.860 1.00 92.38 87 PRO A C 1
ATOM 619 O O . PRO A 1 87 ? 10.027 -2.912 5.026 1.00 92.38 87 PRO A O 1
ATOM 622 N N . ALA A 1 88 ? 7.938 -2.558 5.792 1.00 91.06 88 ALA A N 1
ATOM 623 C CA . ALA A 1 88 ? 8.159 -3.194 7.087 1.00 91.06 88 ALA A CA 1
ATOM 624 C C . ALA A 1 88 ? 8.435 -4.696 6.922 1.00 91.06 88 ALA A C 1
ATOM 626 O O . ALA A 1 88 ? 9.414 -5.199 7.463 1.00 91.06 88 ALA A O 1
ATOM 627 N N . TRP A 1 89 ? 7.633 -5.387 6.107 1.00 92.88 89 TRP A N 1
ATOM 628 C CA . TRP A 1 89 ? 7.822 -6.809 5.800 1.00 92.88 89 TRP A CA 1
ATOM 629 C C . TRP A 1 89 ? 9.139 -7.099 5.062 1.00 92.88 89 TRP A C 1
ATOM 631 O O . TRP A 1 89 ? 9.841 -8.061 5.362 1.00 92.88 89 TRP A O 1
ATOM 641 N N . ALA A 1 90 ? 9.522 -6.245 4.114 1.00 90.38 90 ALA A N 1
ATOM 642 C CA . ALA A 1 90 ? 10.786 -6.382 3.399 1.00 90.38 90 ALA A CA 1
ATOM 643 C C . ALA A 1 90 ? 11.994 -6.156 4.326 1.00 90.38 90 ALA A C 1
ATOM 645 O O . ALA A 1 90 ? 13.034 -6.789 4.153 1.00 90.38 90 ALA A O 1
ATOM 646 N N . GLY A 1 91 ? 11.853 -5.285 5.332 1.00 85.38 91 GLY A N 1
ATOM 647 C CA . GLY A 1 91 ? 12.868 -5.047 6.360 1.00 85.38 91 GLY A CA 1
ATOM 648 C C . GLY A 1 91 ? 13.123 -6.247 7.279 1.00 85.38 91 GLY A C 1
ATOM 649 O O . GLY A 1 91 ? 14.226 -6.365 7.807 1.00 85.38 91 GLY A O 1
ATOM 650 N N . THR A 1 92 ? 12.157 -7.162 7.431 1.00 84.75 92 THR A N 1
ATOM 651 C CA . THR A 1 92 ? 12.301 -8.388 8.242 1.00 84.75 92 THR A CA 1
ATOM 652 C C . THR A 1 92 ? 12.850 -9.583 7.456 1.00 84.75 92 THR A C 1
ATOM 654 O O . THR A 1 92 ? 12.823 -10.702 7.955 1.00 84.75 92 THR A O 1
ATOM 657 N N . GLY A 1 93 ? 13.349 -9.373 6.233 1.00 75.69 93 GLY A N 1
ATOM 658 C CA . GLY A 1 93 ? 13.923 -10.435 5.397 1.00 75.69 93 GLY A CA 1
ATOM 659 C C . GLY A 1 93 ? 12.917 -11.168 4.506 1.00 75.69 93 GLY A C 1
ATOM 660 O O . GLY A 1 93 ? 13.316 -12.013 3.717 1.00 75.69 93 GLY A O 1
ATOM 661 N N . GLY A 1 94 ? 11.630 -10.809 4.551 1.00 65.12 94 GLY A N 1
ATOM 662 C CA . GLY A 1 94 ? 10.606 -11.433 3.709 1.00 65.12 94 GLY A CA 1
ATOM 663 C C . GLY A 1 94 ? 10.179 -12.841 4.146 1.00 65.12 94 GLY A C 1
ATOM 664 O O . GLY A 1 94 ? 9.377 -13.476 3.460 1.00 65.12 94 GLY A O 1
ATOM 665 N N . GLU A 1 95 ? 10.653 -13.320 5.296 1.00 49.62 95 GLU A N 1
ATOM 666 C CA . GLU A 1 95 ? 10.129 -14.509 5.967 1.00 49.62 95 GLU A CA 1
ATOM 667 C C . GLU A 1 95 ? 9.057 -14.133 7.002 1.00 49.62 95 GLU A C 1
ATOM 669 O O . GLU A 1 95 ? 9.130 -13.106 7.677 1.00 49.62 95 GLU A O 1
ATOM 674 N N . GLY A 1 96 ? 7.999 -14.948 7.039 1.00 43.72 96 GLY A N 1
ATOM 675 C CA . GLY A 1 96 ? 6.737 -14.692 7.729 1.00 43.72 96 GLY A CA 1
ATOM 676 C C . GLY A 1 96 ? 6.859 -14.340 9.212 1.00 43.72 96 GLY A C 1
ATOM 677 O O . GLY A 1 96 ? 7.788 -14.740 9.907 1.00 43.72 96 GLY A O 1
ATOM 678 N N . ALA A 1 97 ? 5.859 -13.586 9.669 1.00 47.72 97 ALA A N 1
ATOM 679 C CA . ALA A 1 97 ? 5.726 -13.017 11.001 1.00 47.72 97 ALA A CA 1
ATOM 680 C C . ALA A 1 97 ? 6.138 -13.967 12.144 1.00 47.72 97 ALA A C 1
ATOM 682 O O . ALA A 1 97 ? 5.479 -14.976 12.394 1.00 47.72 97 ALA A O 1
ATOM 683 N N . ALA A 1 98 ? 7.155 -13.562 12.903 1.00 37.50 98 ALA A N 1
ATOM 684 C CA . ALA A 1 98 ? 7.372 -13.993 14.276 1.00 37.50 98 ALA A CA 1
ATOM 685 C C . ALA A 1 98 ? 7.585 -12.744 15.145 1.00 37.50 98 ALA A C 1
ATOM 687 O O . ALA A 1 98 ? 8.547 -12.010 14.960 1.00 37.50 98 ALA A O 1
ATOM 688 N N . GLU A 1 99 ? 6.603 -12.535 16.024 1.00 37.00 99 GLU A N 1
ATOM 689 C CA . GLU A 1 99 ? 6.564 -11.709 17.237 1.00 37.00 99 GLU A CA 1
ATOM 690 C C . GLU A 1 99 ? 7.015 -10.239 17.179 1.00 37.00 99 GLU A C 1
ATOM 692 O O . GLU A 1 99 ? 8.153 -9.869 16.913 1.00 37.00 99 GLU A O 1
ATOM 697 N N . ALA A 1 100 ? 6.046 -9.384 17.510 1.00 50.00 100 ALA A N 1
ATOM 698 C CA . ALA A 1 100 ? 6.214 -7.963 17.720 1.00 50.00 100 ALA A CA 1
ATOM 699 C C . ALA A 1 100 ? 7.119 -7.678 18.928 1.00 50.00 100 ALA A C 1
ATOM 701 O O . ALA A 1 100 ? 6.792 -8.055 20.051 1.00 50.00 100 ALA A O 1
ATOM 702 N N . GLU A 1 101 ? 8.171 -6.897 18.697 1.00 40.84 101 GLU A N 1
ATOM 703 C CA . GLU A 1 101 ? 8.849 -6.090 19.713 1.00 40.84 101 GLU A CA 1
ATOM 704 C C . GLU A 1 101 ? 8.735 -4.606 19.318 1.00 40.84 101 GLU A C 1
ATOM 706 O O . GLU A 1 101 ? 8.641 -4.285 18.127 1.00 40.84 101 GLU A O 1
ATOM 711 N N . PRO A 1 102 ? 8.635 -3.685 20.292 1.00 42.09 102 PRO A N 1
ATOM 712 C CA . PRO A 1 102 ? 8.080 -2.361 20.064 1.00 42.09 102 PRO A CA 1
ATOM 713 C C . PRO A 1 102 ? 9.032 -1.503 19.233 1.00 42.09 102 PRO A C 1
ATOM 715 O O . PRO A 1 102 ? 10.201 -1.319 19.573 1.00 42.09 102 PRO A O 1
ATOM 718 N N . VAL A 1 103 ? 8.498 -0.925 18.158 1.00 47.06 103 VAL A N 1
ATOM 719 C CA . VAL A 1 103 ? 9.188 0.124 17.414 1.00 47.06 103 VAL A CA 1
ATOM 720 C C . VAL A 1 103 ? 9.324 1.342 18.322 1.00 47.06 103 VAL A C 1
ATOM 722 O O . VAL A 1 103 ? 8.340 1.878 18.833 1.00 47.06 103 VAL A O 1
ATOM 725 N N . ALA A 1 104 ? 10.572 1.728 18.574 1.00 42.38 104 ALA A N 1
ATOM 726 C CA . ALA A 1 104 ? 10.900 2.949 19.280 1.00 42.38 104 ALA A CA 1
ATOM 727 C C . ALA A 1 104 ? 10.228 4.138 18.583 1.00 42.38 104 ALA A C 1
ATOM 729 O O . ALA A 1 104 ? 10.261 4.244 17.357 1.00 42.38 104 ALA A O 1
ATOM 730 N N . ASP A 1 105 ? 9.628 5.000 19.401 1.00 50.12 105 ASP A N 1
ATOM 731 C CA . ASP A 1 105 ? 9.019 6.278 19.054 1.00 50.12 105 ASP A CA 1
ATOM 732 C C . ASP A 1 105 ? 9.923 7.072 18.098 1.00 50.12 105 ASP A C 1
ATOM 734 O O . ASP A 1 105 ? 10.878 7.739 18.503 1.00 50.12 105 ASP A O 1
ATOM 738 N N . THR A 1 106 ? 9.650 6.974 16.795 1.00 54.69 106 THR A N 1
ATOM 739 C CA . THR A 1 106 ? 10.141 7.951 15.830 1.00 54.69 106 T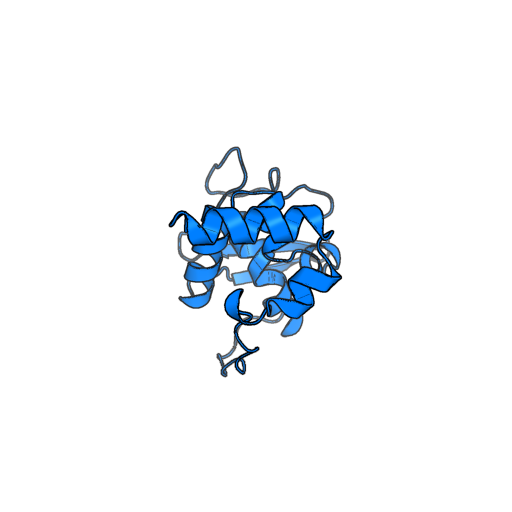HR A CA 1
ATOM 740 C C . THR A 1 106 ? 9.330 9.206 16.085 1.00 54.69 106 THR A C 1
ATOM 742 O O . THR A 1 106 ? 8.219 9.325 15.565 1.00 54.69 106 THR A O 1
ATOM 745 N N . GLY A 1 107 ? 9.888 10.059 16.952 1.00 55.50 107 GLY A N 1
ATOM 746 C CA . GLY A 1 107 ? 9.273 11.259 17.503 1.00 55.50 107 GLY A CA 1
ATOM 747 C C . GLY A 1 107 ? 8.249 11.871 16.561 1.00 55.50 107 GLY A C 1
ATOM 748 O O . GLY A 1 107 ? 8.564 12.235 15.425 1.00 55.50 107 GLY A O 1
ATOM 749 N N . ALA A 1 108 ? 7.009 11.903 17.039 1.00 62.75 108 ALA A N 1
ATOM 750 C CA . ALA A 1 108 ? 5.855 12.390 16.312 1.00 62.75 108 ALA A CA 1
ATOM 751 C C . ALA A 1 108 ? 6.109 13.809 15.791 1.00 62.75 108 ALA A C 1
ATOM 753 O O . ALA A 1 108 ? 5.952 14.779 16.530 1.00 62.75 108 ALA A O 1
ATOM 754 N N . TRP A 1 109 ? 6.472 13.931 14.511 1.00 69.56 109 TRP A N 1
ATOM 755 C CA . TRP A 1 109 ? 6.548 15.228 13.854 1.00 69.56 109 TRP A CA 1
ATOM 756 C C . TRP A 1 109 ? 5.202 15.930 14.018 1.00 69.56 109 TRP A C 1
ATOM 758 O O . TRP A 1 109 ? 4.159 15.437 13.573 1.00 69.56 109 TRP A O 1
ATOM 768 N N . SER A 1 110 ? 5.228 17.076 14.690 1.00 65.50 110 SER A N 1
ATOM 769 C CA . SER A 1 110 ? 4.045 17.887 14.924 1.00 65.50 110 SER A CA 1
ATOM 770 C C . SER A 1 110 ? 4.153 19.164 14.103 1.00 65.50 110 SER A C 1
ATOM 772 O O . SER A 1 110 ? 5.181 19.840 14.149 1.00 65.50 110 SER A O 1
ATOM 774 N N . PRO A 1 111 ? 3.084 19.587 13.407 1.00 61.12 111 PRO A N 1
ATOM 775 C CA . PRO A 1 111 ? 3.070 20.885 12.737 1.00 61.12 111 PRO A CA 1
ATOM 776 C C . PRO A 1 111 ? 3.315 22.062 13.703 1.00 61.12 111 PRO A C 1
ATOM 778 O O . PRO A 1 111 ? 3.638 23.153 13.244 1.00 61.12 111 PRO A O 1
ATOM 781 N N . GLY A 1 112 ? 3.195 21.851 15.022 1.00 71.06 112 GLY A N 1
ATOM 782 C CA . GLY A 1 112 ? 3.549 22.831 16.054 1.00 71.06 112 GLY A CA 1
ATOM 783 C C . GLY A 1 112 ? 5.051 22.986 16.331 1.00 71.06 112 GLY A C 1
ATOM 784 O O . GLY A 1 112 ? 5.422 23.890 17.071 1.00 71.06 112 GLY A O 1
ATOM 785 N N . GLU A 1 113 ? 5.913 22.142 15.758 1.00 73.56 113 GLU A N 1
ATOM 786 C CA . GLU A 1 113 ? 7.377 22.271 15.872 1.00 73.56 113 GLU A CA 1
ATOM 787 C C . GLU A 1 113 ? 7.954 23.310 14.902 1.00 73.56 113 GLU A C 1
ATOM 789 O O . GLU A 1 113 ? 9.103 23.724 15.042 1.00 73.56 113 GLU A O 1
ATOM 794 N N . VAL A 1 114 ? 7.165 23.749 13.916 1.00 78.81 114 VAL A N 1
ATOM 795 C CA . VAL A 1 114 ? 7.570 24.809 12.992 1.00 78.81 114 VAL A CA 1
ATOM 796 C C . VAL A 1 114 ? 7.363 26.162 13.666 1.00 78.81 114 VAL A C 1
ATOM 798 O O . VAL A 1 114 ? 6.232 26.607 13.855 1.00 78.81 114 VAL A O 1
ATOM 801 N N . ASP A 1 115 ? 8.459 26.833 14.010 1.00 77.25 115 ASP A N 1
ATOM 802 C CA . ASP A 1 115 ? 8.407 28.142 14.652 1.00 77.25 115 ASP A CA 1
ATOM 803 C C . ASP A 1 115 ? 8.155 29.297 13.652 1.00 77.25 115 ASP A C 1
ATOM 805 O O . ASP A 1 115 ? 8.440 29.222 12.450 1.00 77.25 115 ASP A O 1
ATOM 809 N N . ASP A 1 116 ? 7.619 30.405 14.172 1.00 73.25 116 ASP A N 1
ATOM 810 C CA . ASP A 1 116 ? 7.293 31.605 13.393 1.00 73.25 116 ASP A CA 1
ATOM 811 C C . ASP A 1 116 ? 8.517 32.222 12.693 1.00 73.25 116 ASP A C 1
ATOM 813 O O . ASP A 1 116 ? 8.364 32.877 11.660 1.00 73.25 116 ASP A O 1
ATOM 817 N N . GLU A 1 117 ? 9.722 32.055 13.240 1.00 76.75 117 GLU A N 1
ATOM 818 C CA . GLU A 1 117 ? 10.950 32.619 12.679 1.00 76.75 117 GLU A CA 1
ATOM 819 C C . GLU A 1 117 ? 11.399 31.832 11.443 1.00 76.75 117 GLU A C 1
ATOM 821 O O . GLU A 1 117 ? 11.676 32.418 10.392 1.00 76.75 117 GLU A O 1
ATOM 826 N N . THR A 1 118 ? 11.339 30.505 11.513 1.00 79.88 118 THR A N 1
ATOM 827 C CA . THR A 1 118 ? 11.532 29.601 10.375 1.00 79.88 118 THR A CA 1
ATOM 828 C C . THR A 1 118 ? 10.536 29.912 9.252 1.00 79.88 118 THR A C 1
ATOM 830 O O . THR A 1 118 ? 10.907 29.962 8.072 1.00 79.88 118 THR A O 1
ATOM 833 N N . LEU A 1 119 ? 9.278 30.208 9.598 1.00 78.31 119 LEU A N 1
ATOM 834 C CA . LEU A 1 119 ? 8.272 30.646 8.627 1.00 78.31 119 LEU A CA 1
ATOM 835 C C . LEU A 1 119 ? 8.614 32.008 8.007 1.00 78.31 119 LEU A C 1
ATOM 837 O O . LEU A 1 119 ? 8.486 32.153 6.792 1.00 78.31 119 LEU A O 1
ATOM 841 N N . ARG A 1 120 ? 9.091 32.994 8.782 1.00 79.31 120 ARG A N 1
ATOM 842 C CA . ARG A 1 120 ? 9.501 34.319 8.259 1.00 79.31 120 ARG A CA 1
ATOM 843 C C . ARG A 1 120 ? 10.662 34.248 7.279 1.00 79.31 120 ARG A C 1
ATOM 845 O O . ARG A 1 120 ? 10.706 35.037 6.341 1.00 79.31 120 ARG A O 1
ATOM 852 N N . GLN A 1 121 ? 11.599 33.329 7.493 1.00 80.06 121 GLN A N 1
ATOM 853 C CA . GLN A 1 121 ? 12.759 33.170 6.614 1.00 80.06 121 GLN A CA 1
ATOM 854 C C . GLN A 1 121 ? 12.382 32.537 5.268 1.00 80.06 121 GLN A C 1
ATOM 856 O O . GLN A 1 121 ? 12.980 32.856 4.240 1.00 80.06 121 GLN A O 1
ATOM 861 N N . ARG A 1 122 ? 11.389 31.639 5.265 1.00 83.12 122 ARG A N 1
ATOM 862 C CA . ARG A 1 122 ? 10.930 30.909 4.070 1.00 83.12 122 ARG A CA 1
ATOM 863 C C . ARG A 1 122 ? 9.834 31.651 3.305 1.00 83.12 122 ARG A C 1
ATOM 865 O O . ARG A 1 122 ? 9.761 31.543 2.082 1.00 83.12 122 ARG A O 1
ATOM 872 N N . LEU A 1 123 ? 8.971 32.378 4.011 1.00 76.94 123 LEU A N 1
ATOM 873 C CA . LEU A 1 123 ? 7.848 33.116 3.440 1.00 76.94 123 LEU A CA 1
ATOM 874 C C . LEU A 1 123 ? 8.240 34.576 3.212 1.00 76.94 123 LEU A C 1
ATOM 876 O O . LEU A 1 123 ? 8.766 35.251 4.090 1.00 76.94 123 LEU A O 1
ATOM 880 N N . GLY A 1 124 ? 7.938 35.108 2.030 1.00 79.62 124 GLY A N 1
ATOM 881 C CA . GLY A 1 124 ? 8.229 36.507 1.724 1.00 79.62 124 GLY A CA 1
ATOM 882 C C . GLY A 1 124 ? 7.515 37.477 2.676 1.00 79.62 124 GLY A C 1
ATOM 883 O O . GLY A 1 124 ? 6.347 37.289 3.021 1.00 79.62 124 GLY A O 1
ATOM 884 N N . ARG A 1 125 ? 8.191 38.577 3.032 1.00 77.06 125 ARG A N 1
ATOM 885 C CA . ARG A 1 125 ? 7.736 39.601 3.997 1.00 77.06 125 ARG A CA 1
ATOM 886 C C . ARG A 1 125 ? 6.258 40.007 3.864 1.00 77.06 125 ARG A C 1
ATOM 888 O O . ARG A 1 125 ? 5.543 40.069 4.858 1.00 77.06 125 ARG A O 1
ATOM 895 N N . ARG A 1 126 ? 5.777 40.231 2.635 1.00 80.81 126 ARG A N 1
ATOM 896 C CA . ARG A 1 126 ? 4.386 40.651 2.360 1.00 80.81 126 ARG A CA 1
ATOM 897 C C . ARG A 1 126 ? 3.346 39.601 2.770 1.00 80.81 126 ARG A C 1
ATOM 899 O O . ARG A 1 126 ? 2.251 39.952 3.202 1.00 80.81 126 ARG A O 1
ATOM 906 N N . MET A 1 127 ? 3.676 38.320 2.623 1.00 83.31 127 MET A N 1
ATOM 907 C CA . MET A 1 127 ? 2.797 37.211 3.000 1.00 83.31 127 MET A CA 1
ATOM 908 C C . MET A 1 127 ? 2.683 37.112 4.523 1.00 83.31 127 MET A C 1
ATOM 910 O O . MET A 1 127 ? 1.582 36.948 5.049 1.00 83.31 127 MET A O 1
ATOM 914 N N . PHE A 1 128 ? 3.800 37.310 5.226 1.00 83.06 128 PHE A N 1
ATOM 915 C CA . PHE A 1 128 ? 3.838 37.278 6.685 1.00 83.06 128 PHE A CA 1
ATOM 916 C C . PHE A 1 128 ? 3.067 38.450 7.318 1.00 83.06 128 PHE A C 1
ATOM 918 O O . PHE A 1 128 ? 2.268 38.256 8.234 1.00 83.06 128 PHE A O 1
ATOM 925 N N . GLU A 1 129 ? 3.229 39.666 6.788 1.00 82.88 129 GLU A N 1
ATOM 926 C CA . GLU A 1 129 ? 2.502 40.858 7.256 1.00 82.88 129 GLU A CA 1
ATOM 927 C C . GLU A 1 129 ? 0.976 40.700 7.104 1.00 82.88 129 GLU A C 1
ATOM 929 O O . GLU A 1 129 ? 0.214 41.069 8.005 1.00 82.88 129 GLU A O 1
ATOM 934 N N . ARG A 1 130 ? 0.521 40.091 5.998 1.00 82.94 130 ARG A N 1
ATOM 935 C CA . ARG A 1 130 ? -0.901 39.804 5.750 1.00 82.94 130 ARG A CA 1
ATOM 936 C C . ARG A 1 130 ? -1.452 38.749 6.714 1.00 82.94 130 ARG A C 1
ATOM 938 O O . ARG A 1 130 ? -2.543 38.942 7.248 1.00 82.94 130 ARG A O 1
ATOM 945 N N . ALA A 1 131 ? -0.702 37.680 6.977 1.00 83.00 131 ALA A N 1
ATOM 946 C CA . ALA A 1 131 ? -1.088 36.659 7.954 1.00 83.00 131 ALA A CA 1
ATOM 947 C C . ALA A 1 131 ? -1.206 37.246 9.375 1.00 83.00 131 ALA A C 1
ATOM 949 O O . ALA A 1 131 ? -2.191 37.002 10.073 1.00 83.00 131 ALA A O 1
ATOM 950 N N . ALA A 1 132 ? -0.261 38.101 9.780 1.00 80.44 132 ALA A N 1
ATOM 951 C CA . ALA A 1 132 ? -0.305 38.780 11.075 1.00 80.44 132 ALA A CA 1
ATOM 952 C C . ALA A 1 132 ? -1.512 39.727 11.210 1.00 80.44 132 ALA A C 1
ATOM 954 O O . ALA A 1 132 ? -2.096 39.834 12.289 1.00 80.44 132 ALA A O 1
ATOM 955 N N . ALA A 1 133 ? -1.907 40.406 10.128 1.00 82.06 133 ALA A N 1
ATOM 956 C CA . ALA A 1 133 ? -3.106 41.242 10.117 1.00 82.06 133 ALA A CA 1
ATOM 957 C C . ALA A 1 133 ? -4.391 40.421 10.306 1.00 82.06 133 ALA A C 1
ATOM 959 O O . ALA A 1 133 ? -5.226 40.804 11.120 1.00 82.06 133 ALA A O 1
ATOM 960 N N . LEU A 1 134 ? -4.509 39.275 9.628 1.00 82.88 134 LEU A N 1
ATOM 961 C CA . LEU A 1 134 ? -5.675 38.387 9.729 1.00 82.88 134 LEU A CA 1
ATOM 962 C C . LEU A 1 134 ? -5.824 37.759 11.124 1.00 82.88 134 LEU A C 1
ATOM 964 O O . LEU A 1 134 ? -6.932 37.705 11.663 1.00 82.88 134 LEU A O 1
ATOM 968 N N . ARG A 1 135 ? -4.705 37.379 11.756 1.00 81.38 135 ARG A N 1
ATOM 969 C CA . ARG A 1 135 ? -4.706 36.903 13.150 1.00 81.38 135 ARG A CA 1
ATOM 970 C C . ARG A 1 135 ? -5.225 37.960 14.125 1.00 81.38 135 ARG A C 1
ATOM 972 O O . ARG A 1 135 ? -5.993 37.637 15.024 1.00 81.38 135 ARG A O 1
ATOM 979 N N . ARG A 1 136 ? -4.848 39.234 13.943 1.00 79.88 136 ARG A N 1
ATOM 980 C CA . ARG A 1 136 ? -5.343 40.343 14.786 1.00 79.88 136 ARG A CA 1
ATOM 981 C C . ARG A 1 136 ? -6.842 40.590 14.622 1.00 79.88 136 ARG A C 1
ATOM 983 O O . ARG A 1 136 ? -7.468 41.081 15.551 1.00 79.88 136 ARG A O 1
ATOM 990 N N . THR A 1 137 ? -7.413 40.239 13.470 1.00 85.19 137 THR A N 1
ATOM 991 C CA . THR A 1 137 ? -8.859 40.320 13.221 1.00 85.19 137 THR A CA 1
ATOM 992 C C . THR A 1 137 ? -9.632 39.082 13.690 1.00 85.19 137 THR A C 1
ATOM 994 O O . THR A 1 137 ? -10.816 38.967 13.395 1.00 85.19 137 THR A O 1
ATOM 997 N N . GLY A 1 138 ? -8.989 38.162 14.422 1.00 73.12 138 GLY A N 1
ATOM 998 C CA . GLY A 1 138 ? -9.648 37.002 15.032 1.00 73.12 138 GLY A CA 1
ATOM 999 C C . GLY A 1 138 ? -9.938 35.846 14.073 1.00 73.12 138 GLY A C 1
ATOM 1000 O O . GLY A 1 138 ? -10.699 34.952 14.423 1.00 73.12 138 GLY A O 1
ATOM 1001 N N . VAL A 1 139 ? -9.344 35.846 12.876 1.00 64.62 139 VAL A N 1
ATOM 1002 C CA . VAL A 1 139 ? -9.416 34.703 11.959 1.00 64.62 139 VAL A CA 1
ATOM 1003 C C . VAL A 1 139 ? -8.330 33.709 12.377 1.00 64.62 139 VAL A C 1
ATOM 1005 O O . VAL A 1 139 ? -7.141 34.008 12.233 1.00 64.62 139 VAL A O 1
ATOM 1008 N N . THR A 1 14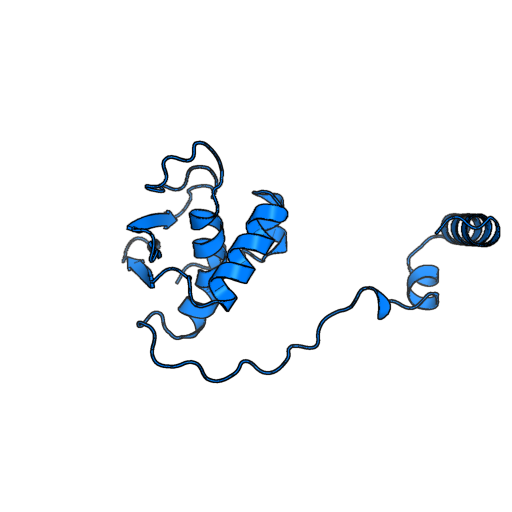0 ? -8.746 32.571 12.938 1.00 55.53 140 THR A N 1
ATOM 1009 C CA . THR A 1 140 ? -7.895 31.404 13.232 1.00 55.53 140 THR A CA 1
ATOM 1010 C C . THR A 1 140 ? -8.136 30.304 12.220 1.00 55.53 140 THR A C 1
ATOM 1012 O O . THR A 1 140 ? -9.330 29.985 12.018 1.00 55.53 140 THR A O 1
#

Secondary structure (DSSP, 8-state):
--HHHHT--HHHHHHHS-HHHHHHHHHHHHTT-PPEEEE-TT--EEEE-TTS-EEEE-TT--TTTS-BTT--SS--HHHHHHHHHHHHHHHTTT-------PPP------GGGS-HHHHHHHS-HHHHHHHHHHHHTT--

pLDDT: mean 83.99, std 14.88, range [37.0, 97.75]